Protein AF-A0A938Z4N8-F1 (afdb_monomer)

Foldseek 3Di:
DVVVVVVVVVVVVVVVVVVVVVCVLVVLQVLLVVLLVQAAEDEDPDDDPDFDDADDADQDDSCLSPPDDDSYDYAPAWDDFVVQRDIFTEHTHNDNNVLSNAWYWPCSVDDPVPDDTDIDHDDSPDLVGHCSSCVVDDPPTD

Sequence (142 aa):
MKRERLEKCLIDGLIIVGILLLALPFLKESIVSWQLRTAQLTIATQLPATIPEEETIQMPALSDVLAPQPTTITGYGFVAIEAIDFQQPLLVGLTNQQLLRGGVVMFPERSLKNSNFVVLGHHLGRQSLLFGQLLEAQVGME

Secondary structure (DSSP, 8-state):
-HHHHHHHHHHHHHHHHHHHHHHHHHHHHHHHHHHHHHPEEEE-SS--SSPPPPPPP-PPPHHHHHS---SEEEESEEEEEGGGTEEEEEEES--HHHHHHSEEES-TTS-TTTS---EE----S-TTSGGGGGGG--TT--

Mean predicted aligned error: 5.72 Å

Nearest PDB structures (foldseek):
  4o8l-assembly1_B  TM=9.089E-01  e=8.795E-03  Streptococcus pneumoniae R6
  4o8l-assembly2_D  TM=9.133E-01  e=1.283E-02  Streptococcus pneumoniae R6
  4o8t-assembly1_B  TM=9.114E-01  e=1.366E-02  Streptococcus pneumoniae R6
  2rui-assembly1_A  TM=7.838E-01  e=4.686E-03  Bacillus anthracis str. Sterne
  5hu4-assembly1_A  TM=9.058E-01  e=1.872E-02  Listeria monocytogenes

Structure (mmCIF, N/CA/C/O backbone):
data_AF-A0A938Z4N8-F1
#
_entry.id   AF-A0A938Z4N8-F1
#
loop_
_atom_site.group_PDB
_atom_site.id
_atom_site.type_symbol
_atom_site.label_atom_id
_atom_site.label_alt_id
_atom_site.label_comp_id
_atom_site.label_asym_id
_atom_site.label_entity_id
_atom_site.label_seq_id
_atom_site.pdbx_PDB_ins_code
_atom_site.Cartn_x
_atom_site.Cartn_y
_atom_site.Cartn_z
_atom_site.occupancy
_atom_site.B_iso_or_equiv
_atom_site.auth_seq_id
_atom_site.auth_comp_id
_atom_site.auth_asym_id
_atom_site.auth_atom_id
_atom_site.pdbx_PDB_model_num
ATOM 1 N N . MET A 1 1 ? 26.253 2.563 -46.858 1.00 60.28 1 MET A N 1
ATOM 2 C CA . MET A 1 1 ? 26.966 2.836 -45.587 1.00 60.28 1 MET A CA 1
ATOM 3 C C . MET A 1 1 ? 26.258 3.790 -44.612 1.00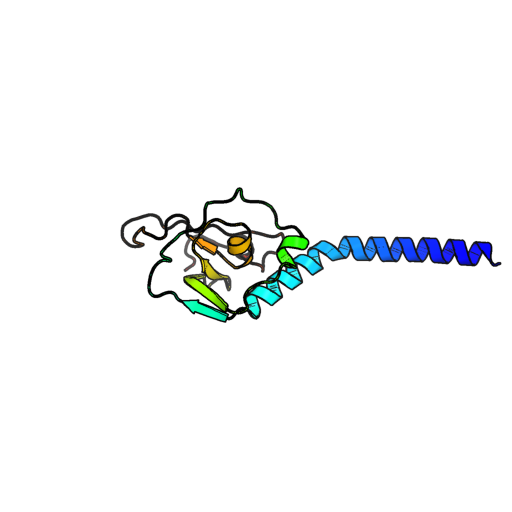 60.28 1 MET A C 1
ATOM 5 O O . MET A 1 1 ? 26.002 3.357 -43.499 1.00 60.28 1 MET A O 1
ATOM 9 N N . LYS A 1 2 ? 25.929 5.059 -44.939 1.00 68.19 2 LYS A N 1
ATOM 10 C CA . LYS A 1 2 ? 25.224 5.953 -43.976 1.00 68.19 2 LYS A CA 1
ATOM 11 C C . LYS A 1 2 ? 23.759 5.551 -43.717 1.00 68.19 2 LYS A C 1
ATOM 13 O O . LYS A 1 2 ? 23.324 5.599 -42.574 1.00 68.19 2 LYS A O 1
ATOM 18 N N . ARG A 1 3 ? 23.032 5.112 -44.754 1.00 75.00 3 ARG A N 1
ATOM 19 C CA . ARG A 1 3 ? 21.611 4.724 -44.652 1.00 75.00 3 ARG A CA 1
ATOM 20 C C . ARG A 1 3 ? 21.399 3.451 -43.827 1.00 75.00 3 ARG A C 1
ATOM 22 O O . ARG A 1 3 ? 20.591 3.456 -42.916 1.00 75.00 3 ARG A O 1
ATOM 29 N N . GLU A 1 4 ? 22.225 2.431 -44.045 1.00 78.62 4 GLU A N 1
ATOM 30 C CA . GLU A 1 4 ? 22.174 1.168 -43.285 1.00 78.62 4 GLU A CA 1
ATOM 31 C C . GLU A 1 4 ? 22.525 1.353 -41.800 1.00 78.62 4 GLU A C 1
ATOM 33 O O . GLU A 1 4 ? 22.010 0.642 -40.945 1.00 78.62 4 GLU A O 1
ATOM 38 N N . ARG A 1 5 ? 23.407 2.309 -41.467 1.00 83.62 5 ARG A N 1
ATOM 39 C CA . ARG A 1 5 ? 23.694 2.665 -40.067 1.00 83.62 5 ARG A CA 1
ATOM 40 C C . ARG A 1 5 ? 22.512 3.381 -39.415 1.00 83.62 5 ARG A C 1
ATOM 42 O O . ARG A 1 5 ? 22.211 3.097 -38.265 1.00 83.62 5 ARG A O 1
ATOM 49 N N . LEU A 1 6 ? 21.832 4.260 -40.153 1.00 88.56 6 LEU A N 1
ATOM 50 C CA . LEU A 1 6 ? 20.626 4.942 -39.680 1.00 88.56 6 LEU A CA 1
ATOM 51 C C . LEU A 1 6 ? 19.466 3.958 -39.461 1.00 88.56 6 LEU A C 1
ATOM 53 O O . LEU A 1 6 ? 18.812 4.021 -38.428 1.00 88.56 6 LEU A O 1
ATOM 57 N N . GLU A 1 7 ? 19.250 3.034 -40.401 1.00 89.44 7 GLU A N 1
ATOM 58 C CA . GLU A 1 7 ? 18.225 1.984 -40.314 1.00 89.44 7 GLU A CA 1
ATOM 59 C C . GLU A 1 7 ? 18.449 1.095 -39.080 1.00 89.44 7 GLU A C 1
ATOM 61 O O . GLU A 1 7 ? 17.517 0.862 -38.315 1.00 89.44 7 GLU A O 1
ATOM 66 N N . LYS A 1 8 ? 19.698 0.685 -38.816 1.00 90.00 8 LYS A N 1
ATOM 67 C CA . LYS A 1 8 ? 20.056 -0.069 -37.602 1.00 90.00 8 LYS A CA 1
ATOM 68 C C . LYS A 1 8 ? 19.803 0.726 -36.320 1.00 90.00 8 LYS A C 1
ATOM 70 O O . LYS A 1 8 ? 19.151 0.210 -35.424 1.00 90.00 8 LYS A O 1
ATOM 75 N N . CYS A 1 9 ? 20.218 1.994 -36.258 1.00 91.94 9 CYS A N 1
ATOM 76 C CA . CYS A 1 9 ? 19.953 2.838 -35.087 1.00 91.94 9 CYS A CA 1
ATOM 77 C C . CYS A 1 9 ? 18.452 3.038 -34.820 1.00 91.94 9 CYS A C 1
ATOM 79 O O . CYS A 1 9 ? 18.048 3.119 -33.664 1.00 91.94 9 CYS A O 1
ATOM 81 N N . LEU A 1 10 ? 17.624 3.115 -35.867 1.00 94.75 10 LEU A N 1
ATOM 82 C CA . LEU A 1 10 ? 16.168 3.213 -35.735 1.00 94.75 10 LEU A CA 1
ATOM 83 C C . LEU A 1 10 ? 15.562 1.935 -35.147 1.00 94.75 10 LEU A C 1
ATOM 85 O O . LEU A 1 10 ? 14.726 2.014 -34.249 1.00 94.75 10 LEU A O 1
ATOM 89 N N . ILE A 1 11 ? 16.002 0.773 -35.635 1.00 94.81 11 ILE A N 1
ATOM 90 C CA . ILE A 1 11 ? 15.560 -0.534 -35.133 1.00 94.81 11 ILE A CA 1
ATOM 91 C C . ILE A 1 11 ? 15.974 -0.700 -33.669 1.00 94.81 11 ILE A C 1
ATOM 93 O O . ILE A 1 11 ? 15.124 -0.996 -32.831 1.00 94.81 11 ILE A O 1
ATOM 97 N N . ASP A 1 12 ? 17.240 -0.435 -33.346 1.00 94.62 12 ASP A N 1
ATOM 98 C CA . ASP A 1 12 ? 17.750 -0.516 -31.976 1.00 94.62 12 ASP A CA 1
ATOM 99 C C . ASP A 1 12 ? 16.989 0.444 -31.049 1.00 94.62 12 ASP A C 1
ATOM 101 O O . ASP A 1 12 ? 16.577 0.064 -29.953 1.00 94.62 12 ASP A O 1
ATOM 105 N N . GLY A 1 13 ? 16.720 1.670 -31.510 1.00 96.12 13 GLY A N 1
ATOM 106 C CA . GLY A 1 13 ? 15.921 2.646 -30.774 1.00 96.12 13 GLY A CA 1
ATOM 107 C C . GLY A 1 13 ? 14.500 2.157 -30.486 1.00 96.12 13 GLY A C 1
ATOM 108 O O . GLY A 1 13 ? 14.031 2.274 -29.355 1.00 96.12 13 GLY A O 1
ATOM 109 N N . LEU A 1 14 ? 13.824 1.560 -31.472 1.00 96.19 14 LEU A N 1
ATOM 110 C CA . LEU A 1 14 ? 12.473 1.024 -31.293 1.00 96.19 14 LEU A CA 1
ATOM 111 C C . LEU A 1 14 ? 12.453 -0.159 -30.317 1.00 96.19 14 LEU A C 1
ATOM 113 O O . LEU A 1 14 ? 11.545 -0.253 -29.492 1.00 96.19 14 LEU A O 1
ATOM 117 N N . ILE A 1 15 ? 13.467 -1.027 -30.369 1.00 96.81 15 ILE A N 1
ATOM 118 C CA . ILE A 1 15 ? 13.621 -2.142 -29.427 1.00 96.81 15 ILE A CA 1
ATOM 119 C C . ILE A 1 15 ? 13.803 -1.610 -28.002 1.00 96.81 15 ILE A C 1
ATOM 121 O O . ILE A 1 15 ? 13.118 -2.070 -27.090 1.00 96.81 15 ILE A O 1
ATOM 125 N N . ILE A 1 16 ? 14.666 -0.608 -27.805 1.00 96.19 16 ILE A N 1
ATOM 126 C CA . ILE A 1 16 ? 14.889 0.013 -26.491 1.00 96.19 16 ILE A CA 1
ATOM 127 C C . ILE A 1 16 ? 13.593 0.631 -25.956 1.00 96.19 16 ILE A C 1
ATOM 129 O O . ILE A 1 16 ? 13.241 0.404 -24.799 1.00 96.19 16 ILE A O 1
ATOM 133 N N . VAL A 1 17 ? 12.853 1.368 -26.791 1.00 96.44 17 VAL A N 1
ATOM 134 C CA . VAL A 1 17 ? 11.556 1.946 -26.404 1.00 96.44 17 VAL A CA 1
ATOM 135 C C . VAL A 1 17 ? 10.560 0.848 -26.035 1.00 96.44 17 VAL A C 1
ATOM 137 O O . VAL A 1 17 ? 9.889 0.961 -25.013 1.00 96.44 17 VAL A O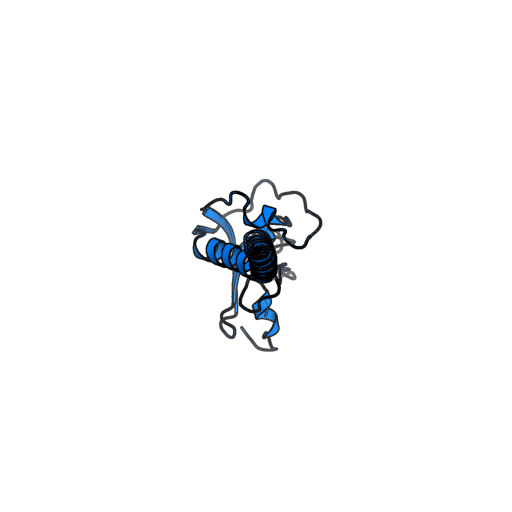 1
ATOM 140 N N . GLY A 1 18 ? 10.494 -0.237 -26.810 1.00 96.31 18 GLY A N 1
ATOM 141 C CA . GLY A 1 18 ? 9.633 -1.382 -26.514 1.00 96.31 18 GLY A CA 1
ATOM 142 C C . GLY A 1 18 ? 9.945 -2.011 -25.155 1.00 96.31 18 GLY A C 1
ATOM 143 O O . GLY A 1 18 ? 9.041 -2.198 -24.344 1.00 96.31 18 GLY A O 1
ATOM 144 N N . ILE A 1 19 ? 11.223 -2.265 -24.864 1.00 96.12 19 ILE A N 1
ATOM 145 C CA . ILE A 1 19 ? 11.664 -2.791 -23.563 1.00 96.12 19 ILE A CA 1
ATOM 146 C C . ILE A 1 19 ? 11.285 -1.827 -22.433 1.00 96.12 19 ILE A C 1
ATOM 148 O O . ILE A 1 19 ? 10.790 -2.258 -21.392 1.00 96.12 19 ILE A O 1
ATOM 152 N N . LEU A 1 20 ? 11.470 -0.521 -22.639 1.00 93.56 20 LEU A N 1
ATOM 153 C CA . LEU A 1 20 ? 11.148 0.493 -21.639 1.00 93.56 20 LEU A CA 1
ATOM 154 C C . LEU A 1 20 ? 9.642 0.550 -21.348 1.00 93.56 20 LEU A C 1
ATOM 156 O O . LEU A 1 20 ? 9.254 0.620 -20.184 1.00 93.56 20 LEU A O 1
ATOM 160 N N . LEU A 1 21 ? 8.795 0.443 -22.377 1.00 92.50 21 LEU A N 1
ATOM 161 C CA . LEU A 1 21 ? 7.340 0.361 -22.219 1.00 92.50 21 LEU A CA 1
ATOM 162 C C . LEU A 1 21 ? 6.915 -0.895 -21.444 1.00 92.50 21 LEU A C 1
ATOM 164 O O . LEU A 1 21 ? 6.058 -0.804 -20.568 1.00 92.50 21 LEU A O 1
ATOM 168 N N . LEU A 1 22 ? 7.542 -2.046 -21.711 1.00 92.69 22 LEU A N 1
ATOM 169 C CA . LEU A 1 22 ? 7.286 -3.288 -20.971 1.00 92.69 22 LEU A CA 1
ATOM 170 C C . LEU A 1 22 ? 7.724 -3.204 -19.499 1.00 92.69 22 LEU A C 1
ATOM 172 O O . LEU A 1 22 ? 7.139 -3.871 -18.648 1.00 92.69 22 LEU A O 1
ATOM 176 N N . ALA A 1 23 ? 8.720 -2.372 -19.185 1.00 91.12 23 ALA A N 1
ATOM 177 C CA . ALA A 1 23 ? 9.208 -2.162 -17.823 1.00 91.12 23 ALA A CA 1
ATOM 178 C C . ALA A 1 23 ? 8.359 -1.171 -16.997 1.00 91.12 23 ALA A C 1
ATOM 180 O O . ALA A 1 23 ? 8.470 -1.148 -15.769 1.00 91.12 23 ALA A O 1
ATOM 181 N N . LEU A 1 24 ? 7.492 -0.369 -17.630 1.00 88.88 24 LEU A N 1
ATOM 182 C CA . LEU A 1 24 ? 6.647 0.624 -16.950 1.00 88.88 24 LEU A CA 1
ATOM 183 C C . LEU A 1 24 ? 5.806 0.087 -15.775 1.00 88.88 24 LEU A C 1
ATOM 185 O O . LEU A 1 24 ? 5.814 0.743 -14.729 1.00 88.88 24 LEU A O 1
ATOM 189 N N . PRO A 1 25 ? 5.082 -1.050 -15.876 1.00 85.81 25 PRO A N 1
ATOM 190 C CA . PRO A 1 25 ? 4.297 -1.557 -14.747 1.00 85.81 25 PRO A CA 1
ATOM 191 C C . PRO A 1 25 ? 5.173 -1.856 -13.524 1.00 85.81 25 PRO A C 1
ATOM 193 O O . PRO A 1 25 ? 4.840 -1.442 -12.414 1.00 85.81 25 PRO A O 1
ATOM 196 N N . PHE A 1 26 ? 6.346 -2.459 -13.735 1.00 88.94 26 PHE A N 1
ATOM 197 C CA . PHE A 1 26 ? 7.300 -2.752 -12.665 1.00 88.94 26 PHE A CA 1
ATOM 198 C C . PHE A 1 26 ? 7.845 -1.480 -12.013 1.00 88.94 26 PHE A C 1
ATOM 200 O O . PHE A 1 26 ? 7.999 -1.426 -10.791 1.00 88.94 26 PHE A O 1
ATOM 207 N N . LEU A 1 27 ? 8.108 -0.436 -12.807 1.00 89.38 27 LEU A N 1
ATOM 208 C CA . LEU A 1 27 ? 8.539 0.857 -12.280 1.00 89.38 27 LEU A CA 1
ATOM 209 C C . LEU A 1 27 ? 7.447 1.484 -11.404 1.00 89.38 27 LEU A C 1
ATOM 211 O O . LEU A 1 27 ? 7.739 1.923 -10.292 1.00 89.38 27 LEU A O 1
ATOM 215 N N . LYS A 1 28 ? 6.190 1.464 -11.868 1.00 90.44 28 LYS A N 1
ATOM 216 C CA . LYS A 1 28 ? 5.034 1.981 -11.120 1.00 90.44 28 LYS A CA 1
ATOM 217 C C . LYS A 1 28 ? 4.924 1.317 -9.746 1.00 90.44 28 LYS A C 1
ATOM 219 O O . LYS A 1 28 ? 4.882 2.001 -8.729 1.00 90.44 28 LYS A O 1
ATOM 224 N N . GLU A 1 29 ? 4.925 -0.011 -9.707 1.00 89.75 29 GLU A N 1
ATOM 225 C CA . GLU A 1 29 ? 4.832 -0.779 -8.460 1.00 89.75 29 GLU A CA 1
ATOM 226 C C . GLU A 1 29 ? 6.037 -0.566 -7.538 1.00 89.75 29 GLU A C 1
ATOM 228 O O . GLU A 1 29 ? 5.890 -0.524 -6.315 1.00 89.75 29 GLU A O 1
ATOM 233 N N . SER A 1 30 ? 7.232 -0.402 -8.112 1.00 90.31 30 SER A N 1
ATOM 234 C CA . SER A 1 30 ? 8.450 -0.129 -7.346 1.00 90.31 30 SER A CA 1
ATOM 235 C C . SER A 1 30 ? 8.385 1.228 -6.648 1.00 90.31 30 SER A C 1
ATOM 237 O O . SER A 1 30 ? 8.760 1.324 -5.480 1.00 90.31 30 SER A O 1
ATOM 239 N N . ILE A 1 31 ? 7.856 2.257 -7.320 1.00 91.00 31 ILE A N 1
ATOM 240 C CA . ILE A 1 31 ? 7.668 3.586 -6.723 1.00 91.00 31 ILE A CA 1
ATOM 241 C C . ILE A 1 31 ? 6.653 3.517 -5.579 1.00 91.00 31 ILE A C 1
ATOM 243 O O . ILE A 1 31 ? 6.955 4.000 -4.489 1.00 91.00 31 ILE A O 1
ATOM 247 N N . VAL A 1 32 ? 5.500 2.865 -5.778 1.00 90.44 32 VAL A N 1
ATOM 248 C CA . VAL A 1 32 ? 4.502 2.677 -4.704 1.00 90.44 32 VAL A CA 1
ATOM 249 C C . VAL A 1 32 ? 5.129 1.945 -3.518 1.00 90.44 32 VAL A C 1
ATOM 251 O O . VAL A 1 32 ? 5.041 2.401 -2.381 1.00 90.44 32 VAL A O 1
ATOM 254 N N . SER A 1 33 ? 5.834 0.839 -3.771 1.00 89.62 33 SER A N 1
ATOM 255 C CA . SER A 1 33 ? 6.501 0.075 -2.715 1.00 89.62 33 SER A CA 1
ATOM 256 C C . SER A 1 33 ? 7.531 0.906 -1.945 1.00 89.62 33 SER A C 1
ATOM 258 O O . SER A 1 33 ? 7.696 0.695 -0.744 1.00 89.62 33 SER A O 1
ATOM 260 N N . TRP A 1 34 ? 8.242 1.809 -2.617 1.00 89.88 34 TRP A N 1
ATOM 261 C CA . TRP A 1 34 ? 9.211 2.699 -1.987 1.00 89.88 34 TRP A CA 1
ATOM 262 C C . TRP A 1 34 ? 8.530 3.789 -1.149 1.00 89.88 34 TRP A C 1
ATOM 264 O O . TRP A 1 34 ? 8.947 4.033 -0.016 1.00 89.88 34 TRP A O 1
ATOM 274 N N . GLN A 1 35 ? 7.445 4.384 -1.649 1.00 89.00 35 GLN A N 1
ATOM 275 C CA . GLN A 1 35 ? 6.650 5.370 -0.909 1.00 89.00 35 GLN A CA 1
ATOM 276 C C . GLN A 1 35 ? 6.072 4.769 0.377 1.00 89.00 35 GLN A C 1
ATOM 278 O O . GLN A 1 35 ? 6.218 5.359 1.441 1.00 89.00 35 GLN A O 1
ATOM 283 N N . LEU A 1 36 ? 5.512 3.556 0.311 1.00 87.56 36 LEU A N 1
ATOM 284 C CA . LEU A 1 36 ? 4.972 2.860 1.486 1.00 87.56 36 LEU A CA 1
ATOM 285 C C . LEU A 1 36 ? 6.034 2.594 2.563 1.00 87.56 36 LEU A C 1
ATOM 287 O O . LEU A 1 36 ? 5.737 2.673 3.749 1.00 87.56 36 LEU A O 1
ATOM 291 N N . ARG A 1 37 ? 7.279 2.297 2.163 1.00 87.06 37 ARG A N 1
ATOM 292 C CA . ARG A 1 37 ? 8.389 2.033 3.098 1.00 87.06 37 ARG A CA 1
ATOM 293 C C . ARG A 1 37 ? 8.995 3.298 3.699 1.00 87.06 37 ARG A C 1
ATOM 295 O O . ARG A 1 37 ? 9.581 3.232 4.773 1.00 87.06 37 ARG A O 1
ATOM 302 N N . THR A 1 38 ? 8.931 4.416 2.981 1.00 86.56 38 THR A N 1
ATOM 303 C CA . THR A 1 38 ? 9.553 5.685 3.397 1.00 86.56 38 THR A CA 1
ATOM 304 C C . THR A 1 38 ? 8.579 6.636 4.084 1.00 86.56 38 THR A C 1
ATOM 306 O O . THR A 1 38 ? 9.020 7.559 4.768 1.00 86.56 38 THR A O 1
ATOM 309 N N . ALA A 1 39 ? 7.272 6.409 3.943 1.00 86.38 39 ALA A N 1
ATOM 310 C CA . ALA A 1 39 ? 6.252 7.170 4.641 1.00 86.38 39 ALA A CA 1
ATOM 311 C C . ALA A 1 39 ? 6.340 6.971 6.160 1.00 86.38 39 ALA A C 1
ATOM 313 O O . ALA A 1 39 ? 6.412 5.855 6.673 1.00 86.38 39 ALA A O 1
ATOM 314 N N . GLN A 1 40 ? 6.285 8.079 6.891 1.00 86.88 40 GLN A N 1
ATOM 315 C CA . GLN A 1 40 ? 6.186 8.087 8.342 1.00 86.88 40 GLN A CA 1
ATOM 316 C C . GLN A 1 40 ? 4.718 8.052 8.744 1.00 86.88 40 GLN A C 1
ATOM 318 O O . GLN A 1 40 ? 3.929 8.898 8.326 1.00 86.88 40 GLN A O 1
ATOM 323 N N . LEU A 1 4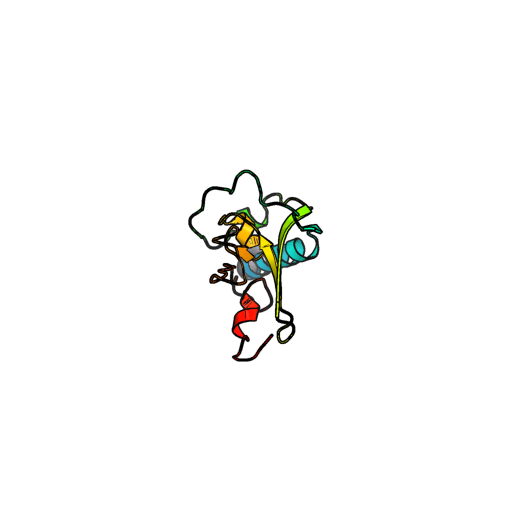1 ? 4.351 7.088 9.577 1.00 85.94 41 LEU A N 1
ATOM 324 C CA . LEU A 1 41 ? 2.975 6.908 10.016 1.00 85.94 41 LEU A CA 1
ATOM 325 C C . LEU A 1 41 ? 2.792 7.495 11.411 1.00 85.94 41 LEU A C 1
ATOM 327 O O . LEU A 1 41 ? 3.504 7.133 12.345 1.00 85.94 41 LEU A O 1
ATOM 331 N N . THR A 1 42 ? 1.821 8.393 11.549 1.00 88.81 42 THR A N 1
ATOM 332 C CA . THR A 1 42 ? 1.374 8.912 12.846 1.00 88.81 42 THR A CA 1
ATOM 333 C C . THR A 1 42 ? -0.048 8.439 13.087 1.00 88.81 42 THR A C 1
ATOM 335 O O . THR A 1 42 ? -0.923 8.692 12.263 1.00 88.81 42 THR A O 1
ATOM 338 N N . ILE A 1 43 ? -0.294 7.750 14.200 1.00 87.56 43 ILE A N 1
ATOM 339 C CA . ILE A 1 43 ? -1.645 7.293 14.533 1.00 87.56 43 ILE A CA 1
ATOM 340 C C . ILE A 1 43 ? -2.447 8.442 15.129 1.00 87.56 43 ILE A C 1
ATOM 342 O O . ILE A 1 43 ? -2.029 9.078 16.097 1.00 87.56 43 ILE A O 1
ATOM 346 N N . ALA A 1 44 ? -3.604 8.705 14.532 1.00 84.62 44 ALA A N 1
ATOM 347 C CA . ALA A 1 44 ? -4.543 9.686 15.027 1.00 84.62 44 ALA A CA 1
ATOM 348 C C . ALA A 1 44 ? -5.183 9.199 16.329 1.00 84.62 44 ALA A C 1
ATOM 350 O O . ALA A 1 44 ? -5.621 8.058 16.443 1.00 84.62 4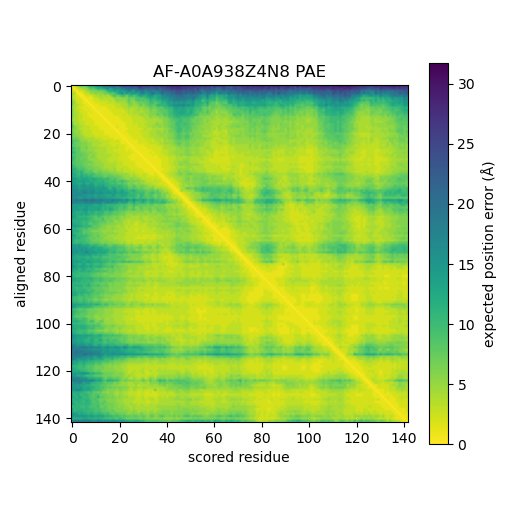4 ALA A O 1
ATOM 351 N N . THR A 1 45 ? -5.284 10.092 17.308 1.00 82.88 45 THR A N 1
ATOM 352 C CA . THR A 1 45 ? -6.024 9.840 18.553 1.00 82.88 45 THR A CA 1
ATOM 353 C C . THR A 1 45 ? -7.515 10.147 18.416 1.00 82.88 45 THR A C 1
ATOM 355 O O . THR A 1 45 ? -8.309 9.766 19.273 1.00 82.88 45 THR A O 1
ATOM 358 N N . GLN A 1 46 ? -7.894 10.857 17.353 1.00 83.69 46 GLN A N 1
ATOM 359 C CA . GLN A 1 46 ? -9.251 11.302 17.064 1.00 83.69 46 GLN A CA 1
ATOM 360 C C . GLN A 1 46 ? -9.516 11.174 15.568 1.00 83.69 46 GLN A C 1
ATOM 362 O O . GLN A 1 46 ? -8.599 11.293 14.753 1.00 83.69 46 GLN A O 1
ATOM 367 N N . LEU A 1 47 ? -10.778 10.959 15.207 1.00 82.25 47 LEU A N 1
ATOM 368 C CA . LEU A 1 47 ? -11.179 10.966 13.809 1.00 82.25 47 LEU A CA 1
ATOM 369 C C . LEU A 1 47 ? -10.996 12.356 13.188 1.00 82.25 47 LEU A C 1
ATOM 371 O O . LEU A 1 47 ? -11.148 13.366 13.883 1.00 82.25 47 LEU A O 1
ATOM 375 N N . PRO A 1 48 ? -10.652 12.426 11.889 1.00 83.12 48 PRO A N 1
ATOM 376 C CA . PRO A 1 48 ? -10.553 13.701 11.201 1.00 83.12 48 PRO A CA 1
ATOM 377 C C . PRO A 1 48 ? -11.907 14.414 11.239 1.00 83.12 48 PRO A C 1
ATOM 379 O O . PRO A 1 48 ? -12.943 13.806 10.982 1.00 83.12 48 PRO A O 1
ATOM 382 N N . ALA A 1 49 ? -11.886 15.719 11.525 1.00 80.56 49 ALA A N 1
ATOM 383 C CA . ALA A 1 49 ? -13.095 16.542 11.623 1.00 80.56 49 ALA A CA 1
ATOM 384 C C . ALA A 1 49 ? -13.931 16.544 10.330 1.00 80.56 49 ALA A C 1
ATOM 386 O O . ALA A 1 49 ? -15.146 16.721 10.377 1.00 80.56 49 ALA A O 1
ATOM 387 N N . THR A 1 50 ? -13.274 16.318 9.190 1.00 83.69 50 THR A N 1
ATOM 388 C CA . THR A 1 50 ? -13.907 16.175 7.881 1.00 83.69 50 THR A CA 1
ATOM 389 C C . THR A 1 50 ? -13.357 14.928 7.205 1.00 83.69 50 THR A C 1
ATOM 391 O O . THR A 1 50 ? -12.148 14.818 6.985 1.00 83.69 50 THR A O 1
ATOM 394 N N . ILE A 1 51 ? -14.247 14.000 6.859 1.00 84.12 51 ILE A N 1
ATOM 395 C CA . ILE A 1 51 ? -13.916 12.847 6.022 1.00 84.12 51 ILE A CA 1
ATOM 396 C C . ILE A 1 51 ? -13.990 13.307 4.557 1.00 84.12 51 ILE A C 1
ATOM 398 O O . ILE A 1 51 ? -14.988 13.929 4.185 1.00 84.12 51 ILE A O 1
ATOM 402 N N . PRO A 1 52 ? -12.952 13.056 3.737 1.00 85.62 52 PRO A N 1
ATOM 403 C CA . PRO A 1 52 ? -12.995 13.345 2.307 1.00 85.62 52 PRO A CA 1
ATOM 404 C C . PRO A 1 52 ? -14.202 12.685 1.632 1.00 85.62 52 PRO A C 1
ATOM 406 O O . PRO A 1 52 ? -14.584 11.578 2.011 1.00 85.62 52 PRO A O 1
ATOM 409 N N . GLU A 1 53 ? -14.765 13.346 0.622 1.00 87.75 53 GLU A N 1
ATOM 410 C CA . GLU A 1 53 ? -15.815 12.753 -0.208 1.00 87.75 53 GLU A CA 1
ATOM 411 C C . GLU A 1 53 ? -15.293 11.488 -0.903 1.00 87.75 53 GLU A C 1
ATOM 413 O O . GLU A 1 53 ? -14.123 11.408 -1.289 1.00 87.75 53 GLU A O 1
ATOM 418 N N . GLU A 1 54 ? -16.153 10.478 -1.010 1.00 91.38 54 GLU A N 1
ATOM 419 C CA . GLU A 1 54 ? -15.795 9.200 -1.613 1.00 91.38 54 GLU A CA 1
ATOM 420 C C . GLU A 1 54 ? -15.587 9.363 -3.123 1.00 91.38 54 GLU A C 1
ATOM 422 O O . GLU A 1 54 ? -16.425 9.913 -3.837 1.00 91.38 54 GLU A O 1
ATOM 427 N N . GLU A 1 55 ? -14.470 8.849 -3.624 1.00 92.44 55 GLU A N 1
ATOM 428 C CA . GLU A 1 55 ? -14.164 8.833 -5.046 1.00 92.44 55 GLU A CA 1
ATOM 429 C C . GLU A 1 55 ? -14.564 7.494 -5.667 1.00 92.44 55 GLU A C 1
ATOM 431 O O . GLU A 1 55 ? -14.541 6.435 -5.034 1.00 92.44 55 GLU A O 1
ATOM 436 N N . THR A 1 56 ? -14.857 7.511 -6.968 1.00 91.56 56 THR A N 1
ATOM 437 C CA . THR A 1 56 ? -14.928 6.258 -7.724 1.00 91.56 56 THR A CA 1
ATOM 438 C C . THR A 1 56 ? -13.545 5.609 -7.743 1.00 91.56 56 THR A C 1
ATOM 440 O O . THR A 1 56 ? -12.568 6.237 -8.154 1.00 91.56 56 THR A O 1
ATOM 443 N N . ILE A 1 57 ? -13.473 4.347 -7.317 1.00 90.81 57 ILE A N 1
ATOM 444 C CA . ILE A 1 57 ? -12.223 3.587 -7.265 1.00 90.81 57 ILE A CA 1
ATOM 445 C C . ILE A 1 57 ? -11.739 3.306 -8.688 1.00 90.81 57 ILE A C 1
ATOM 447 O O . ILE A 1 57 ? -12.461 2.730 -9.505 1.00 90.81 57 ILE A O 1
ATOM 451 N N . GLN A 1 58 ? -10.500 3.689 -8.969 1.00 91.12 58 GLN A N 1
ATOM 452 C CA . GLN A 1 58 ? -9.844 3.517 -10.256 1.00 91.12 58 GLN A CA 1
ATOM 453 C C . GLN A 1 58 ? -8.521 2.774 -10.091 1.00 91.12 58 GLN A C 1
ATOM 455 O O . GLN A 1 58 ? -7.920 2.738 -9.020 1.00 91.12 58 GLN A O 1
ATOM 460 N N . MET A 1 59 ? -8.050 2.149 -11.170 1.00 88.19 59 MET A N 1
ATOM 461 C CA . MET A 1 59 ? -6.699 1.602 -11.174 1.00 88.19 59 MET A CA 1
ATOM 462 C C . MET A 1 59 ? -5.701 2.765 -11.251 1.00 88.19 59 MET A C 1
ATOM 464 O O . MET A 1 59 ? -5.836 3.595 -12.151 1.00 88.19 59 MET A O 1
ATOM 468 N N . PRO A 1 60 ? -4.681 2.820 -10.378 1.00 89.56 60 PRO A N 1
ATOM 469 C CA . PRO A 1 60 ? -3.771 3.953 -10.346 1.00 89.56 60 PRO A CA 1
ATOM 470 C C . PRO A 1 60 ? -2.941 4.042 -11.626 1.00 89.56 60 PRO A C 1
ATOM 472 O O . PRO A 1 60 ? -2.286 3.070 -12.048 1.00 89.56 60 PRO A O 1
ATOM 475 N N . ALA A 1 61 ? -2.948 5.235 -12.211 1.00 90.12 61 ALA A N 1
ATOM 476 C CA . ALA A 1 61 ? -2.096 5.619 -13.316 1.00 90.12 61 ALA A CA 1
ATOM 477 C C . ALA A 1 61 ? -0.696 6.003 -12.815 1.00 90.12 61 ALA A C 1
ATOM 479 O O . ALA A 1 61 ? -0.447 6.193 -11.623 1.00 90.12 61 ALA A O 1
ATOM 480 N N . LEU A 1 62 ? 0.252 6.130 -13.745 1.00 87.81 62 LEU A N 1
ATOM 481 C CA . LEU A 1 62 ? 1.612 6.549 -13.403 1.00 87.81 62 LEU A CA 1
ATOM 482 C C . LEU A 1 62 ? 1.639 7.967 -12.806 1.00 87.81 62 LEU A C 1
ATOM 484 O O . LEU A 1 62 ? 2.426 8.230 -11.903 1.00 87.81 62 LEU A O 1
ATOM 488 N N . SER A 1 63 ? 0.759 8.858 -13.270 1.00 89.75 63 SER A N 1
ATOM 489 C CA . SER A 1 63 ? 0.616 10.218 -12.738 1.00 89.75 63 SER A CA 1
ATOM 490 C C . SER A 1 63 ? 0.252 10.235 -11.257 1.00 89.75 63 SER A C 1
ATOM 492 O O . SER A 1 63 ? 0.790 11.051 -10.518 1.00 89.75 63 SER A O 1
ATOM 494 N N . ASP A 1 64 ? -0.610 9.319 -10.818 1.00 90.50 64 ASP A N 1
ATOM 495 C CA . ASP A 1 64 ? -1.115 9.288 -9.441 1.00 90.50 64 ASP A CA 1
ATOM 496 C C . ASP A 1 64 ? -0.022 8.846 -8.469 1.00 90.50 64 ASP A C 1
ATOM 498 O O . ASP A 1 64 ? 0.085 9.359 -7.358 1.00 90.50 64 ASP A O 1
ATOM 502 N N . VAL A 1 65 ? 0.823 7.919 -8.926 1.00 89.88 65 VAL A N 1
ATOM 503 C CA . VAL A 1 65 ? 1.981 7.408 -8.185 1.00 89.88 65 VAL A CA 1
ATOM 504 C C . VAL A 1 65 ? 3.113 8.437 -8.132 1.00 89.88 65 VAL A C 1
ATOM 506 O O . VAL A 1 65 ? 3.820 8.526 -7.131 1.00 89.88 65 VAL A O 1
ATOM 509 N N . LEU A 1 66 ? 3.296 9.219 -9.199 1.00 90.00 66 LEU A N 1
ATOM 510 C CA . LEU A 1 66 ? 4.305 10.281 -9.269 1.00 90.00 66 LEU A CA 1
ATOM 511 C C . LEU A 1 66 ? 3.859 11.595 -8.619 1.00 90.00 66 LEU A C 1
ATOM 513 O O . LEU A 1 66 ? 4.687 12.492 -8.444 1.00 90.00 66 LEU A O 1
ATOM 517 N N . ALA A 1 67 ? 2.575 11.730 -8.286 1.00 89.19 67 ALA A N 1
ATOM 518 C CA . ALA A 1 67 ? 2.065 12.907 -7.609 1.00 89.19 67 ALA A CA 1
ATOM 519 C C . ALA A 1 67 ? 2.818 13.130 -6.283 1.00 89.19 67 ALA A C 1
ATOM 521 O O . ALA A 1 67 ? 3.192 12.161 -5.614 1.00 89.19 67 ALA A O 1
ATOM 522 N N . PRO A 1 68 ? 3.052 14.390 -5.874 1.00 82.88 68 PRO A N 1
ATOM 523 C CA . PRO A 1 68 ? 3.667 14.679 -4.588 1.00 82.88 68 PRO A CA 1
ATOM 524 C C . PRO A 1 68 ? 2.859 14.059 -3.445 1.00 82.88 68 PRO A C 1
ATOM 526 O O . PRO A 1 68 ? 1.686 14.376 -3.250 1.00 82.88 68 PRO A O 1
ATOM 529 N N . GLN A 1 69 ? 3.505 13.182 -2.684 1.00 81.00 69 GLN A N 1
ATOM 530 C CA . GLN A 1 69 ? 2.917 12.511 -1.530 1.00 81.00 69 GLN A CA 1
ATOM 531 C C . GLN A 1 69 ? 3.489 13.137 -0.250 1.00 81.00 69 GLN A C 1
ATOM 533 O O . GLN A 1 69 ? 4.688 13.433 -0.202 1.00 81.00 69 GLN A O 1
ATOM 538 N N . PRO A 1 70 ? 2.675 13.348 0.797 1.00 82.38 70 PRO A N 1
ATOM 539 C CA . PRO A 1 70 ? 3.188 13.803 2.077 1.00 82.38 70 PRO A CA 1
ATOM 540 C C . PRO A 1 70 ? 4.097 12.724 2.672 1.00 82.38 70 PRO A C 1
ATOM 542 O O . PRO A 1 70 ? 3.770 11.538 2.660 1.00 82.38 70 PRO A O 1
ATOM 545 N N . THR A 1 71 ? 5.236 13.138 3.223 1.00 81.00 71 THR A N 1
ATOM 546 C CA . THR A 1 71 ? 6.171 12.229 3.906 1.00 81.00 71 THR A CA 1
ATOM 547 C C . THR A 1 71 ? 5.584 11.652 5.187 1.00 81.00 71 THR A C 1
ATOM 549 O O . THR A 1 71 ? 6.007 10.588 5.627 1.00 81.00 71 THR A O 1
ATOM 552 N N . THR A 1 72 ? 4.616 12.348 5.783 1.00 85.88 72 THR A N 1
ATOM 553 C CA . THR A 1 72 ? 3.919 11.926 6.996 1.00 85.88 72 THR A CA 1
ATOM 554 C C . THR A 1 72 ? 2.456 11.667 6.670 1.00 85.88 72 THR A C 1
ATOM 556 O O . THR A 1 72 ? 1.771 12.531 6.124 1.00 85.88 72 THR A O 1
ATOM 559 N N . ILE A 1 73 ? 1.977 10.478 7.018 1.00 87.00 73 ILE A N 1
ATOM 560 C CA . ILE A 1 73 ? 0.597 10.052 6.808 1.00 87.00 73 ILE A CA 1
ATOM 561 C C . ILE A 1 73 ? -0.051 9.848 8.176 1.00 87.00 73 ILE A C 1
ATOM 563 O O . ILE A 1 73 ? 0.507 9.196 9.062 1.00 87.00 73 ILE A O 1
ATOM 567 N N . THR A 1 74 ? -1.250 10.399 8.331 1.00 88.81 74 THR A N 1
ATOM 568 C CA . THR A 1 74 ? -2.068 10.221 9.530 1.00 88.81 74 THR A CA 1
ATOM 569 C C . THR A 1 74 ? -2.942 8.978 9.371 1.00 88.81 74 THR A C 1
ATOM 571 O O . THR A 1 74 ? -3.839 8.953 8.530 1.00 88.81 74 THR A O 1
ATOM 574 N N . GLY A 1 75 ? -2.666 7.945 10.165 1.00 89.00 75 GLY A N 1
ATOM 575 C CA . GLY A 1 75 ? -3.388 6.674 10.163 1.00 89.00 75 GLY A CA 1
ATOM 576 C C . GLY A 1 75 ? -4.512 6.623 11.195 1.00 89.00 75 GLY A C 1
ATOM 577 O O . GLY A 1 75 ? -4.364 7.125 12.304 1.00 89.00 75 GLY A O 1
ATOM 578 N N . TYR A 1 76 ? -5.613 5.959 10.848 1.00 90.38 76 TYR A N 1
ATOM 579 C CA . TYR A 1 76 ? -6.634 5.487 11.791 1.00 90.38 76 TYR A CA 1
ATOM 580 C C . TYR A 1 76 ? -6.081 4.392 12.712 1.00 90.38 76 TYR A C 1
ATOM 582 O O . TYR A 1 76 ? -6.451 4.295 13.876 1.00 90.38 76 TYR A O 1
ATOM 590 N N . GLY A 1 77 ? -5.190 3.556 12.181 1.00 90.56 77 GLY A N 1
ATOM 591 C CA . GLY A 1 77 ? -4.622 2.413 12.882 1.00 90.56 77 GLY A CA 1
ATOM 592 C C . GLY A 1 77 ? -3.849 1.515 11.925 1.00 90.56 77 GLY A C 1
ATOM 593 O O . GLY A 1 77 ? -3.393 1.969 10.875 1.00 90.56 77 GLY A O 1
ATOM 594 N N . PHE A 1 78 ? -3.740 0.237 12.275 1.00 91.25 78 PHE A N 1
ATOM 595 C CA . PHE A 1 78 ? -3.081 -0.783 11.466 1.00 91.25 78 PHE A CA 1
ATOM 596 C C . PHE A 1 78 ? -3.904 -2.064 11.427 1.00 91.25 78 PHE A C 1
ATOM 598 O O . PHE A 1 78 ? -4.611 -2.385 12.380 1.00 91.25 78 PHE A O 1
ATOM 605 N N . VAL A 1 79 ? -3.757 -2.801 10.331 1.00 92.00 79 VAL A N 1
ATOM 606 C CA . VAL A 1 79 ? -4.128 -4.211 10.237 1.00 92.00 79 VAL A CA 1
ATOM 607 C C . VAL A 1 79 ? -2.865 -5.009 9.948 1.00 92.00 79 VAL A C 1
ATOM 609 O O . VAL A 1 79 ? -2.037 -4.580 9.139 1.00 92.00 79 VAL A O 1
ATOM 612 N N . ALA A 1 80 ? -2.714 -6.140 10.626 1.00 93.75 80 ALA A N 1
ATOM 613 C CA . ALA A 1 80 ? -1.631 -7.075 10.393 1.00 93.75 80 ALA A CA 1
ATOM 614 C C . ALA A 1 80 ? -2.173 -8.506 10.398 1.00 93.75 80 ALA A C 1
ATOM 616 O O . ALA A 1 80 ? -3.146 -8.775 11.096 1.00 93.75 80 ALA A O 1
ATOM 617 N N . ILE A 1 81 ? -1.560 -9.367 9.589 1.00 94.94 81 ILE A N 1
ATOM 618 C CA . ILE A 1 81 ? -1.728 -10.822 9.595 1.00 94.94 81 ILE A CA 1
ATOM 619 C C . ILE A 1 81 ? -0.312 -11.386 9.500 1.00 94.94 81 ILE A C 1
ATOM 621 O O . ILE A 1 81 ? 0.305 -11.371 8.429 1.00 94.94 81 ILE A O 1
ATOM 625 N N . GLU A 1 82 ? 0.234 -11.823 10.633 1.00 92.25 82 GLU A N 1
ATOM 626 C CA . GLU A 1 82 ? 1.659 -12.165 10.743 1.00 92.25 82 GLU A CA 1
ATOM 627 C C . GLU A 1 82 ? 2.014 -13.387 9.888 1.00 92.25 82 GLU A C 1
ATOM 629 O O . GLU A 1 82 ? 3.094 -13.446 9.302 1.00 92.25 82 GLU A O 1
ATOM 634 N N . ALA A 1 83 ? 1.075 -14.329 9.750 1.00 94.62 83 ALA A N 1
ATOM 635 C CA . ALA A 1 83 ? 1.262 -15.576 9.007 1.00 94.62 83 ALA A CA 1
ATOM 636 C C . ALA A 1 83 ? 1.655 -15.385 7.528 1.00 94.62 83 ALA A C 1
ATOM 638 O O . ALA A 1 83 ? 2.224 -16.299 6.931 1.00 94.62 83 ALA A O 1
ATOM 639 N N . ILE A 1 84 ? 1.353 -14.222 6.944 1.00 93.31 84 ILE A N 1
ATOM 640 C CA . ILE A 1 84 ? 1.634 -13.884 5.540 1.00 93.31 84 ILE A CA 1
ATOM 641 C C . ILE A 1 84 ? 2.464 -12.597 5.393 1.00 93.31 84 ILE A C 1
ATOM 643 O O . ILE A 1 84 ? 2.513 -12.036 4.304 1.00 93.31 84 ILE A O 1
ATOM 647 N N . ASP A 1 85 ? 3.104 -12.120 6.471 1.00 90.56 85 ASP A N 1
ATOM 648 C CA . ASP A 1 85 ? 3.872 -10.856 6.504 1.00 90.56 85 ASP A CA 1
ATOM 649 C C . ASP A 1 85 ? 3.062 -9.634 6.013 1.00 90.56 85 ASP A C 1
ATOM 651 O O . ASP A 1 85 ? 3.584 -8.668 5.443 1.00 90.56 85 ASP A O 1
ATOM 655 N N . PHE A 1 86 ? 1.746 -9.676 6.240 1.00 92.62 86 PHE A N 1
ATOM 656 C CA . PHE A 1 86 ? 0.842 -8.617 5.829 1.00 92.62 86 PHE A CA 1
ATOM 657 C C . PHE A 1 86 ? 0.730 -7.588 6.936 1.00 92.62 86 PHE A C 1
ATOM 659 O O . PHE A 1 86 ? 0.241 -7.881 8.021 1.00 92.62 86 PHE A O 1
ATOM 666 N N . GLN A 1 87 ? 1.116 -6.353 6.639 1.00 92.00 87 GLN A N 1
ATOM 667 C CA . GLN A 1 87 ? 0.880 -5.207 7.506 1.00 92.00 87 GLN A CA 1
ATOM 668 C C . GLN A 1 87 ? 0.533 -3.994 6.655 1.00 92.00 87 GLN A C 1
ATOM 670 O O . GLN A 1 87 ? 1.294 -3.622 5.762 1.00 92.00 87 GLN A O 1
ATOM 675 N N . GLN A 1 88 ? -0.602 -3.355 6.934 1.00 93.19 88 GLN A N 1
ATOM 676 C CA . GLN A 1 88 ? -1.043 -2.165 6.210 1.00 93.19 88 GLN A CA 1
ATOM 677 C C . GLN A 1 88 ? -1.552 -1.089 7.172 1.00 93.19 88 GLN A C 1
ATOM 679 O O . GLN A 1 88 ? -2.293 -1.401 8.113 1.00 93.19 88 GLN A O 1
ATOM 684 N N . PRO A 1 89 ? -1.197 0.190 6.945 1.00 93.56 89 PRO A N 1
ATOM 685 C CA . PRO A 1 89 ? -1.862 1.281 7.633 1.00 93.56 89 PRO A CA 1
ATOM 686 C C . PRO A 1 89 ? -3.325 1.340 7.214 1.00 93.56 89 PRO A C 1
ATOM 688 O O . PRO A 1 89 ? -3.675 1.083 6.060 1.00 93.56 89 PRO A O 1
ATOM 691 N N . LEU A 1 90 ? -4.165 1.713 8.169 1.00 94.38 90 LEU A N 1
ATOM 692 C CA . LEU A 1 90 ? -5.572 1.994 7.959 1.00 94.38 90 LEU A CA 1
ATOM 693 C C . LEU A 1 90 ? -5.770 3.503 7.895 1.00 94.38 90 LEU A C 1
ATOM 695 O O . LEU A 1 90 ? -5.293 4.235 8.759 1.00 94.38 90 LEU A O 1
ATOM 699 N N . LEU A 1 91 ? -6.471 3.965 6.872 1.00 94.19 91 LEU A N 1
ATOM 700 C CA . LEU A 1 91 ? -6.674 5.370 6.543 1.00 94.19 91 LEU A CA 1
ATOM 701 C C . LEU A 1 91 ? -8.169 5.677 6.472 1.00 94.19 91 LEU A C 1
ATOM 703 O O . LEU A 1 91 ? -8.996 4.781 6.303 1.00 94.19 91 LEU A O 1
ATOM 707 N N . VAL A 1 92 ? -8.516 6.954 6.605 1.00 93.19 92 VAL A N 1
ATOM 708 C CA . VAL A 1 92 ? -9.900 7.435 6.513 1.00 93.19 92 VAL A CA 1
ATOM 709 C C . VAL A 1 92 ? -10.095 8.210 5.210 1.00 93.19 92 VAL A C 1
ATOM 711 O O . VAL A 1 92 ? -9.231 9.002 4.819 1.00 93.19 92 VAL A O 1
ATOM 714 N N . GLY A 1 93 ? -11.251 7.996 4.577 1.00 91.25 93 GLY A N 1
ATOM 715 C CA . GLY A 1 93 ? -11.643 8.608 3.306 1.00 91.25 93 GLY A CA 1
ATOM 716 C C . GLY A 1 93 ? -11.359 7.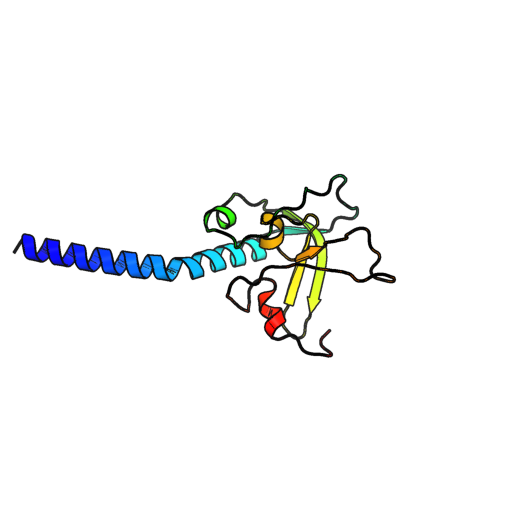688 2.122 1.00 91.25 93 GLY A C 1
ATOM 717 O O . GLY A 1 93 ? -10.203 7.367 1.845 1.00 91.25 93 GLY A O 1
ATOM 718 N N . LEU A 1 94 ? -12.415 7.270 1.419 1.00 92.81 94 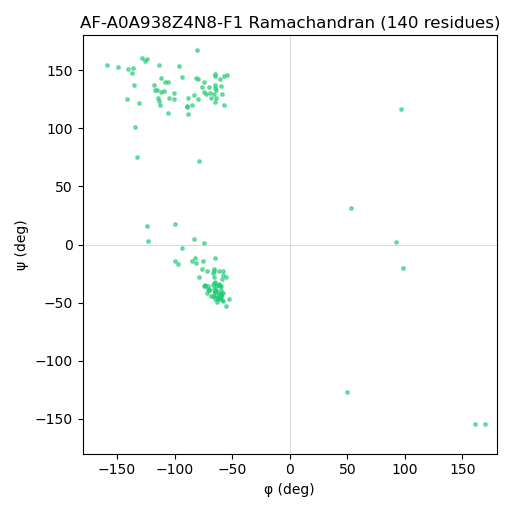LEU A N 1
ATOM 719 C CA . LEU A 1 94 ? -12.329 6.394 0.249 1.00 92.81 94 LEU A CA 1
ATOM 720 C C . LEU A 1 94 ? -11.911 7.180 -0.992 1.00 92.81 94 LEU A C 1
ATOM 722 O O . LEU A 1 94 ? -12.710 7.429 -1.886 1.00 92.81 94 LEU A O 1
ATOM 726 N N . THR A 1 95 ? -10.642 7.577 -1.031 1.00 93.06 95 THR A N 1
ATOM 727 C CA . THR A 1 95 ? -10.034 8.247 -2.184 1.00 93.06 95 THR A CA 1
ATOM 728 C C . THR A 1 95 ? -8.964 7.367 -2.814 1.00 93.06 95 THR A C 1
ATOM 730 O O . THR A 1 95 ? -8.334 6.539 -2.144 1.00 93.06 95 THR A O 1
ATOM 733 N N . ASN A 1 96 ? -8.708 7.568 -4.105 1.00 92.94 96 ASN A N 1
ATOM 734 C CA . ASN A 1 96 ? -7.693 6.806 -4.834 1.00 92.94 96 ASN A CA 1
ATOM 735 C C . ASN A 1 96 ? -6.289 7.022 -4.238 1.00 92.94 96 ASN A C 1
ATOM 737 O O . ASN A 1 96 ? -5.485 6.095 -4.156 1.00 92.94 96 ASN A O 1
ATOM 741 N N . GLN A 1 97 ? -6.013 8.229 -3.733 1.00 91.38 97 GLN A N 1
ATOM 742 C CA . GLN A 1 97 ? -4.761 8.550 -3.039 1.00 91.38 97 GLN A CA 1
ATOM 743 C C . GLN A 1 97 ? -4.591 7.773 -1.727 1.00 91.38 97 GLN A C 1
ATOM 745 O O . GLN A 1 97 ? -3.489 7.311 -1.436 1.00 91.38 97 GLN A O 1
ATOM 750 N N . GLN A 1 98 ? -5.653 7.599 -0.935 1.00 93.00 98 GLN A N 1
ATOM 751 C CA . GLN A 1 98 ? -5.556 6.826 0.308 1.00 93.00 98 GLN A CA 1
ATOM 752 C C . GLN A 1 98 ? -5.393 5.327 0.021 1.00 93.00 98 GLN A C 1
ATOM 754 O O . GLN A 1 98 ? -4.568 4.674 0.655 1.00 93.00 98 GLN A O 1
ATOM 759 N N . LEU A 1 99 ? -6.078 4.792 -0.995 1.00 93.75 99 LEU A N 1
ATOM 760 C CA . LEU A 1 99 ? -5.926 3.391 -1.413 1.00 93.75 99 LEU A CA 1
ATOM 761 C C . LEU A 1 99 ? -4.534 3.066 -1.993 1.00 93.75 99 LEU A C 1
ATOM 763 O O . LEU A 1 99 ? -4.125 1.905 -2.002 1.00 93.75 99 LEU A O 1
ATOM 767 N N . LEU A 1 100 ? -3.791 4.075 -2.460 1.00 92.94 100 LEU A N 1
ATOM 768 C CA . LEU A 1 100 ? -2.379 3.945 -2.844 1.00 92.94 100 LEU A CA 1
ATOM 769 C C . LEU A 1 100 ? -1.423 3.884 -1.643 1.00 92.94 100 LEU A C 1
ATOM 771 O O . LEU A 1 100 ? -0.292 3.420 -1.786 1.00 92.94 100 LEU A O 1
ATOM 775 N N . ARG A 1 101 ? -1.861 4.365 -0.476 1.00 91.62 101 ARG A N 1
ATOM 776 C CA . ARG A 1 101 ? -1.057 4.481 0.749 1.00 91.62 101 ARG A CA 1
ATOM 777 C C . ARG A 1 101 ? -1.301 3.352 1.748 1.00 91.62 101 ARG A C 1
ATOM 779 O O . ARG A 1 101 ? -0.520 3.209 2.684 1.00 91.62 101 ARG A O 1
ATOM 786 N N . GLY A 1 102 ? -2.365 2.573 1.579 1.00 93.25 102 GLY A N 1
ATOM 787 C CA . GLY A 1 102 ? -2.700 1.473 2.474 1.00 93.25 102 GLY A CA 1
ATOM 788 C C . GLY A 1 102 ? -4.153 1.036 2.355 1.00 93.25 102 GLY A C 1
ATOM 789 O O . GLY A 1 102 ? -4.791 1.204 1.316 1.00 93.25 102 GLY A O 1
ATOM 790 N N . GLY A 1 103 ? -4.668 0.463 3.441 1.00 95.12 103 GLY A N 1
ATOM 791 C CA . GLY A 1 103 ? -6.077 0.117 3.566 1.00 95.12 103 GLY A CA 1
ATOM 792 C C . GLY A 1 103 ? -6.913 1.329 3.966 1.00 95.12 103 GLY A C 1
ATOM 793 O O . GLY A 1 103 ? -6.488 2.149 4.774 1.00 95.12 103 GLY A O 1
ATOM 794 N N . VAL A 1 104 ? -8.128 1.433 3.444 1.00 95.31 104 VAL A N 1
ATOM 795 C CA . VAL A 1 104 ? -9.097 2.466 3.811 1.00 95.31 104 VAL A CA 1
ATOM 796 C C . VAL A 1 104 ? -10.242 1.852 4.599 1.00 95.31 104 VAL A C 1
ATOM 798 O O . VAL A 1 104 ? -10.831 0.853 4.189 1.00 95.31 104 VAL A O 1
ATOM 801 N N . VAL A 1 105 ? -10.586 2.483 5.717 1.00 93.62 105 VAL A N 1
ATOM 802 C CA . VAL A 1 105 ? -11.736 2.126 6.548 1.00 93.62 105 VAL A CA 1
ATOM 803 C C . VAL A 1 105 ? -12.987 2.796 5.989 1.00 93.62 105 VAL A C 1
ATOM 805 O O . VAL A 1 105 ? -13.064 4.022 5.942 1.00 93.62 105 VAL A O 1
ATOM 808 N N . MET A 1 106 ? -13.987 2.000 5.601 1.00 88.94 106 MET A N 1
ATOM 809 C CA . MET A 1 106 ? -15.227 2.524 5.004 1.00 88.94 106 MET A CA 1
ATOM 810 C C . MET A 1 106 ? -16.136 3.208 6.039 1.00 88.94 106 MET A C 1
ATOM 812 O O . MET A 1 106 ? -16.804 4.189 5.739 1.00 88.94 106 MET A O 1
ATOM 816 N N . PHE A 1 107 ? -16.157 2.704 7.277 1.00 88.50 107 PHE A N 1
ATOM 817 C CA . PHE A 1 107 ? -17.036 3.202 8.340 1.00 88.50 107 PHE A CA 1
ATOM 818 C C . PHE A 1 107 ? -16.257 3.418 9.646 1.00 88.50 107 PHE A C 1
ATOM 820 O O . PHE A 1 107 ? -16.366 2.605 10.565 1.00 88.50 107 PHE A O 1
ATOM 827 N N . PRO A 1 108 ? -15.456 4.491 9.738 1.00 88.12 108 PRO A N 1
ATOM 828 C CA . PRO A 1 108 ? -14.512 4.691 10.841 1.00 88.12 108 PRO A CA 1
ATOM 829 C C . PRO A 1 108 ? -15.171 4.893 12.217 1.00 88.12 108 PRO A C 1
ATOM 831 O O . PRO A 1 108 ? -14.549 4.609 13.238 1.00 88.12 108 PRO A O 1
ATOM 834 N N . GLU A 1 109 ? -16.435 5.323 12.242 1.00 87.31 109 GLU A N 1
ATOM 835 C CA . GLU A 1 109 ? -17.242 5.512 13.460 1.00 87.31 109 GLU A CA 1
ATOM 836 C C . GLU A 1 109 ? -17.747 4.189 14.068 1.00 87.31 109 GLU A C 1
ATOM 838 O O . GLU A 1 109 ? -18.253 4.155 15.192 1.00 87.31 109 GLU A O 1
ATOM 843 N N . ARG A 1 110 ? -17.671 3.073 13.326 1.00 87.44 110 ARG A N 1
ATOM 844 C CA . ARG A 1 110 ? -18.169 1.779 13.809 1.00 87.44 110 ARG A CA 1
ATOM 845 C C . ARG A 1 110 ? -17.205 1.173 14.823 1.00 87.44 110 ARG A C 1
ATOM 847 O O . ARG A 1 110 ? -16.003 1.093 14.598 1.00 87.44 110 ARG A O 1
ATOM 854 N N . SER A 1 111 ? -17.759 0.655 15.919 1.00 82.12 111 SER A N 1
A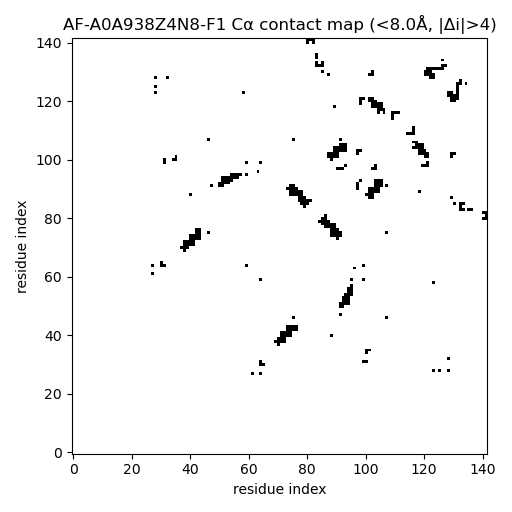TOM 855 C CA . SER A 1 111 ? -16.985 -0.087 16.915 1.00 82.12 111 SER A CA 1
ATOM 856 C C . SER A 1 111 ? -16.628 -1.484 16.410 1.00 82.12 111 SER A C 1
ATOM 858 O O . SER A 1 111 ? -17.515 -2.246 16.024 1.00 82.12 111 SER A O 1
ATOM 860 N N . LEU A 1 112 ? -15.351 -1.855 16.543 1.00 83.81 112 LEU A N 1
ATOM 861 C CA . LEU A 1 112 ? -14.847 -3.205 16.261 1.00 83.81 112 LEU A CA 1
ATOM 862 C C . LEU A 1 112 ? -15.576 -4.304 17.052 1.00 83.81 112 LEU A C 1
ATOM 864 O O . LEU A 1 112 ? -15.664 -5.436 16.596 1.00 83.81 112 LEU A O 1
ATOM 868 N N . LYS A 1 113 ? -16.108 -3.983 18.240 1.00 87.25 113 LYS A N 1
ATOM 869 C CA . LYS A 1 113 ? -16.741 -4.970 19.128 1.00 87.25 113 LYS A CA 1
ATOM 870 C C . LYS A 1 113 ? -18.118 -5.421 18.637 1.00 87.25 113 LYS A C 1
ATOM 872 O O . LYS A 1 113 ? -18.506 -6.562 18.859 1.00 87.25 113 LYS A O 1
ATOM 877 N N . ASN A 1 114 ? -18.873 -4.506 18.030 1.00 87.75 114 ASN A N 1
ATOM 878 C CA . ASN A 1 114 ? -20.313 -4.674 17.814 1.00 87.75 114 ASN A CA 1
ATOM 879 C C . ASN A 1 114 ? -20.713 -4.568 16.338 1.00 87.75 114 ASN A C 1
ATOM 881 O O . ASN A 1 114 ? -21.901 -4.538 16.020 1.00 87.75 114 ASN A O 1
ATOM 885 N N . SER A 1 115 ? -19.761 -4.406 15.424 1.00 90.88 115 SER A N 1
ATOM 886 C CA . SER A 1 115 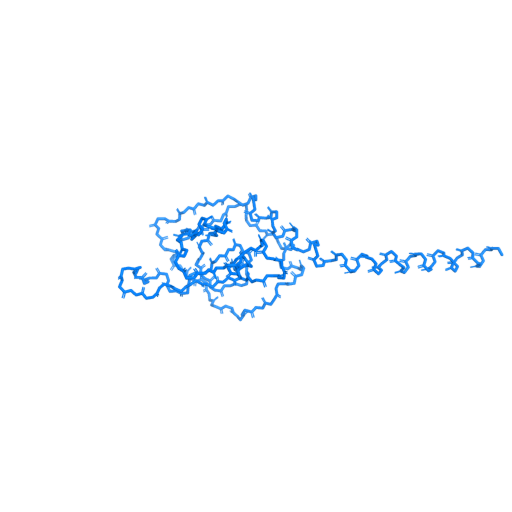? -20.053 -4.150 14.017 1.00 90.88 115 SER A CA 1
ATOM 887 C C . SER A 1 115 ? -18.976 -4.724 13.115 1.00 90.88 115 SER A C 1
ATOM 889 O O . SER A 1 115 ? -17.811 -4.808 13.494 1.00 90.88 115 SER A O 1
ATOM 891 N N . ASN A 1 116 ? -19.369 -5.059 11.887 1.00 91.06 116 ASN A N 1
ATOM 892 C CA . ASN A 1 116 ? -18.419 -5.468 10.862 1.00 91.06 116 ASN A CA 1
ATOM 893 C C . ASN A 1 116 ? -17.505 -4.294 10.512 1.00 91.06 116 ASN A C 1
ATOM 895 O O . ASN A 1 116 ? -17.974 -3.228 10.087 1.00 91.06 116 ASN A O 1
ATOM 899 N N . PHE A 1 117 ? -16.207 -4.526 10.670 1.00 90.88 117 PHE A N 1
ATOM 900 C CA . PHE A 1 117 ? -15.161 -3.611 10.256 1.00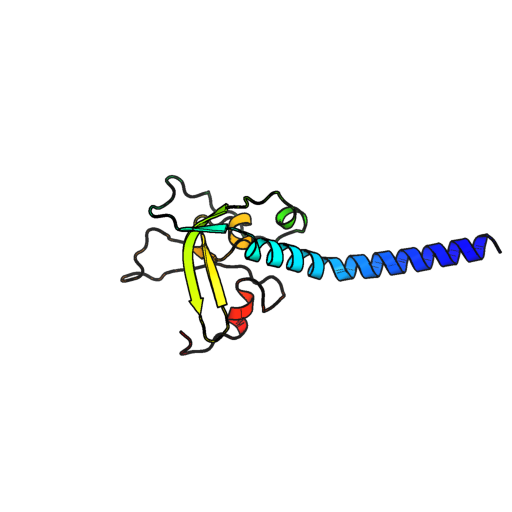 90.88 117 PHE A CA 1
ATOM 901 C C . PHE A 1 117 ? -14.763 -3.923 8.817 1.00 90.88 117 PHE A C 1
ATOM 903 O O . PHE A 1 117 ? -14.346 -5.037 8.509 1.00 90.88 117 PHE A O 1
ATOM 910 N N . VAL A 1 118 ? -14.947 -2.950 7.926 1.00 92.38 118 VAL A N 1
ATOM 911 C CA . VAL A 1 118 ? -14.718 -3.125 6.489 1.00 92.38 118 VAL A CA 1
ATOM 912 C C . VAL A 1 118 ? -13.530 -2.275 6.079 1.00 92.38 118 VAL A C 1
ATOM 914 O O . VAL A 1 118 ? -13.562 -1.048 6.216 1.00 92.38 118 VAL A O 1
ATOM 917 N N . VAL A 1 119 ? -12.507 -2.951 5.562 1.00 94.44 119 VAL A N 1
ATOM 918 C CA . VAL A 1 119 ? -11.297 -2.335 5.026 1.00 94.44 119 VAL A CA 1
ATOM 919 C C . VAL A 1 119 ? -11.196 -2.653 3.543 1.00 94.44 119 VAL A C 1
ATOM 921 O O . VAL A 1 119 ? -11.366 -3.799 3.132 1.00 94.44 119 VAL A O 1
ATOM 924 N N . LEU A 1 120 ? -10.910 -1.629 2.750 1.00 93.94 120 LEU A N 1
ATOM 925 C CA . LEU A 1 120 ? -10.699 -1.724 1.312 1.00 93.94 120 LEU A CA 1
ATOM 926 C C . LEU A 1 120 ? -9.235 -1.432 0.996 1.00 93.94 120 LEU A C 1
ATOM 928 O O . LEU A 1 120 ? -8.633 -0.560 1.611 1.00 93.94 120 LEU A O 1
ATOM 932 N N . GLY A 1 121 ? -8.663 -2.128 0.023 1.00 93.62 121 GLY A N 1
ATOM 933 C CA . GLY A 1 121 ? -7.290 -1.893 -0.408 1.00 93.62 121 GLY A CA 1
ATOM 934 C C . GLY A 1 121 ? -7.054 -2.412 -1.817 1.00 93.62 121 GLY A C 1
ATOM 935 O O . GLY A 1 121 ? -7.756 -3.309 -2.289 1.00 93.62 121 GLY A O 1
ATOM 936 N N . HIS A 1 122 ? -6.076 -1.834 -2.511 1.00 92.69 122 HIS A N 1
ATOM 937 C CA . HIS A 1 122 ? -5.743 -2.258 -3.866 1.00 92.69 122 HIS A CA 1
ATOM 938 C C . HIS A 1 122 ? -4.876 -3.521 -3.894 1.00 92.69 122 HIS A C 1
ATOM 940 O O . HIS A 1 122 ? -3.922 -3.667 -3.130 1.00 92.69 122 HIS A O 1
ATOM 946 N N . HIS A 1 123 ? -5.147 -4.374 -4.881 1.00 90.94 123 HIS A N 1
ATOM 947 C CA . HIS A 1 123 ? -4.205 -5.356 -5.405 1.00 90.94 123 HIS A CA 1
ATOM 948 C C . HIS A 1 123 ? -3.705 -4.856 -6.770 1.00 90.94 123 HIS A C 1
ATOM 950 O O . HIS A 1 123 ? -4.483 -4.742 -7.715 1.00 90.94 123 HIS A O 1
ATOM 956 N N . LEU A 1 124 ? -2.415 -4.514 -6.862 1.00 87.31 124 LEU A N 1
ATOM 957 C CA . LEU A 1 124 ? -1.832 -3.831 -8.029 1.00 87.31 124 LEU A CA 1
ATOM 958 C C . LEU A 1 124 ? -1.082 -4.756 -9.003 1.00 87.31 124 LEU A C 1
ATOM 960 O O . LEU A 1 124 ? -0.311 -4.260 -9.812 1.00 87.31 124 LEU A O 1
ATOM 964 N N . GLY A 1 125 ? -1.312 -6.072 -8.949 1.00 80.75 125 GLY A N 1
ATOM 965 C CA . GLY A 1 125 ? -0.701 -7.058 -9.854 1.00 80.75 125 GLY A CA 1
ATOM 966 C C . GLY A 1 125 ? 0.512 -7.786 -9.271 1.00 80.75 125 GLY A C 1
ATOM 967 O O . GLY A 1 125 ? 0.810 -8.902 -9.695 1.00 80.75 125 GLY A O 1
ATOM 968 N N . ARG A 1 126 ? 1.156 -7.216 -8.245 1.00 84.88 126 ARG A N 1
ATOM 969 C CA . ARG A 1 126 ? 2.201 -7.884 -7.461 1.00 84.88 126 ARG A CA 1
ATOM 970 C C . ARG A 1 126 ? 1.680 -8.304 -6.101 1.00 84.88 126 ARG A C 1
ATOM 972 O O . ARG A 1 126 ? 1.221 -7.478 -5.315 1.00 84.88 126 ARG A O 1
ATOM 979 N N . GLN A 1 127 ? 1.850 -9.583 -5.809 1.00 86.38 127 GLN A N 1
ATOM 980 C CA . GLN A 1 127 ? 1.382 -10.206 -4.579 1.00 86.38 127 GLN A CA 1
ATOM 981 C C . GLN A 1 127 ? 1.961 -9.550 -3.321 1.00 86.38 127 GLN A C 1
ATOM 983 O O . GLN A 1 127 ? 1.235 -9.268 -2.386 1.00 86.38 127 GLN A O 1
ATOM 988 N N . SER A 1 128 ? 3.245 -9.196 -3.303 1.00 84.50 128 SER A N 1
ATOM 989 C CA . SER A 1 128 ? 3.874 -8.597 -2.116 1.00 84.50 128 SER A CA 1
ATOM 990 C C . SER A 1 128 ? 3.499 -7.132 -1.843 1.00 84.50 128 SER A C 1
ATOM 992 O O . SER A 1 128 ? 4.051 -6.534 -0.920 1.00 84.50 128 SER A O 1
ATOM 994 N N . LEU A 1 129 ? 2.627 -6.515 -2.650 1.00 89.75 129 LEU A N 1
ATOM 995 C CA . LEU A 1 129 ? 2.290 -5.094 -2.556 1.00 89.75 129 LEU A CA 1
ATOM 996 C C . LEU A 1 129 ? 0.842 -4.884 -2.091 1.00 89.75 129 LEU A C 1
ATOM 998 O O . LEU A 1 129 ? -0.086 -5.443 -2.678 1.00 89.75 129 LEU A O 1
ATOM 1002 N N . LEU A 1 130 ? 0.659 -4.008 -1.094 1.00 91.94 130 LEU A N 1
ATOM 1003 C CA . LEU A 1 130 ? -0.646 -3.656 -0.523 1.00 91.94 130 LEU A CA 1
ATOM 1004 C C . LEU A 1 130 ? -1.447 -4.925 -0.170 1.00 91.94 130 LEU A C 1
ATOM 1006 O O . LEU A 1 130 ? -0.942 -5.808 0.517 1.00 91.94 130 LEU A O 1
ATOM 1010 N N . PHE A 1 131 ? -2.682 -5.040 -0.660 1.00 94.81 131 PHE A N 1
ATOM 1011 C CA . PHE A 1 131 ? -3.591 -6.143 -0.349 1.00 94.81 131 PHE A CA 1
ATOM 1012 C C . PHE A 1 131 ? -3.342 -7.378 -1.224 1.00 94.81 131 PHE A C 1
ATOM 1014 O O . PHE A 1 131 ? -4.066 -8.363 -1.108 1.00 94.81 131 PHE A O 1
ATOM 1021 N N . GLY A 1 132 ? -2.307 -7.370 -2.073 1.00 92.62 132 GLY A N 1
ATOM 1022 C CA . GLY A 1 132 ? -1.935 -8.530 -2.883 1.00 92.62 132 GLY A CA 1
ATOM 1023 C C . GLY A 1 132 ? -1.599 -9.772 -2.053 1.00 92.62 132 GLY A C 1
ATOM 1024 O O . GLY A 1 132 ? -1.849 -10.886 -2.506 1.00 92.62 132 GLY A O 1
ATOM 1025 N N . GLN A 1 133 ? -1.094 -9.597 -0.827 1.00 92.38 133 GLN A N 1
ATOM 1026 C CA . GLN A 1 133 ? -0.671 -10.712 0.027 1.00 92.38 133 GLN A CA 1
ATOM 1027 C C . GLN A 1 133 ? -1.869 -11.507 0.556 1.00 92.38 133 GLN A C 1
ATOM 1029 O O . GLN A 1 133 ? -1.754 -12.698 0.827 1.00 92.38 133 GLN A O 1
ATOM 1034 N N . LEU A 1 134 ? -3.055 -10.888 0.603 1.00 93.56 134 LEU A N 1
ATOM 1035 C CA . LEU A 1 134 ? -4.289 -11.555 1.021 1.00 93.56 134 LEU A CA 1
ATOM 1036 C C . LEU A 1 134 ? -4.721 -12.677 0.068 1.00 93.56 134 LEU A C 1
ATOM 1038 O O . LEU A 1 134 ? -5.581 -13.473 0.430 1.00 93.56 134 LEU A O 1
ATOM 1042 N N . LEU A 1 135 ? -4.121 -12.788 -1.124 1.00 92.81 135 LEU A N 1
ATOM 1043 C CA . LEU A 1 135 ? -4.298 -13.958 -1.990 1.00 92.81 135 LEU A CA 1
ATOM 1044 C C . LEU A 1 135 ? -3.798 -15.259 -1.339 1.00 92.81 135 LEU A C 1
ATOM 1046 O O . LEU A 1 135 ? -4.247 -16.334 -1.726 1.00 92.81 135 LEU A O 1
ATOM 1050 N N . GLU A 1 136 ? -2.893 -15.167 -0.362 1.00 93.44 136 GLU A N 1
ATOM 1051 C CA . GLU A 1 136 ? -2.393 -16.310 0.411 1.00 93.44 136 GLU A CA 1
ATOM 1052 C C . GLU A 1 136 ? -3.173 -16.539 1.705 1.00 93.44 136 GLU A C 1
ATOM 1054 O O . GLU A 1 136 ? -2.898 -17.508 2.410 1.00 93.44 136 GLU A O 1
ATOM 1059 N N . ALA A 1 137 ? -4.144 -15.678 2.026 1.00 93.69 137 ALA A N 1
ATOM 1060 C CA . ALA A 1 137 ? -4.900 -15.786 3.262 1.00 93.69 137 ALA A CA 1
ATOM 1061 C C . ALA A 1 137 ? -5.738 -17.073 3.288 1.00 93.69 137 ALA A C 1
ATOM 1063 O O . ALA A 1 137 ? -6.439 -17.416 2.332 1.00 93.69 137 ALA A O 1
ATOM 1064 N N . GLN A 1 138 ? -5.693 -17.773 4.418 1.00 95.19 138 GLN A N 1
ATOM 1065 C CA . GLN A 1 138 ? -6.437 -19.004 4.659 1.00 95.19 138 GLN A CA 1
ATOM 1066 C C . GLN A 1 138 ? -7.226 -18.905 5.962 1.00 95.19 138 GLN A C 1
ATOM 1068 O O . GLN A 1 138 ? -6.941 -18.093 6.843 1.00 95.19 138 GLN A O 1
ATOM 1073 N N . VAL A 1 139 ? -8.238 -19.763 6.083 1.00 94.50 139 VAL A N 1
ATOM 1074 C CA . VAL A 1 139 ? -9.044 -19.868 7.301 1.00 94.50 139 VAL A CA 1
ATOM 1075 C C . VAL A 1 139 ? -8.142 -20.224 8.484 1.00 94.50 139 VAL A C 1
ATOM 1077 O O . VAL A 1 139 ? -7.388 -21.191 8.417 1.00 94.50 139 VAL A O 1
ATOM 1080 N N . GLY A 1 140 ? -8.266 -19.463 9.573 1.00 93.12 140 GLY A N 1
ATOM 1081 C CA . GLY A 1 140 ? -7.511 -19.677 10.810 1.00 93.12 140 GLY A CA 1
ATOM 1082 C C . GLY A 1 140 ? -6.196 -18.903 10.909 1.00 93.12 140 GLY A C 1
ATOM 1083 O O . GLY A 1 140 ? -5.496 -19.075 11.899 1.00 93.12 140 GLY A O 1
ATOM 1084 N N . MET A 1 141 ? -5.858 -18.070 9.919 1.00 93.94 141 MET A N 1
ATOM 1085 C CA . MET A 1 141 ? -4.762 -17.106 10.051 1.00 93.94 141 MET A CA 1
ATOM 1086 C C . MET A 1 141 ? -5.177 -15.933 10.947 1.00 93.94 141 MET A C 1
ATOM 1088 O O . MET A 1 141 ? -6.306 -15.447 10.841 1.00 93.94 141 MET A O 1
ATOM 1092 N N . GLU A 1 142 ? -4.243 -15.493 11.790 1.00 84.88 142 GLU A N 1
ATOM 1093 C CA . GLU A 1 142 ? -4.351 -14.336 12.687 1.00 84.88 142 GLU A CA 1
ATOM 1094 C C . GLU A 1 142 ? -3.267 -13.298 12.366 1.00 84.88 142 GLU A C 1
ATOM 1096 O O . GLU A 1 142 ? -2.147 -13.691 11.948 1.00 84.88 142 GLU A O 1
#

Radius of gyration: 20.25 Å; Cα contacts (8 Å, |Δi|>4): 190; chains: 1; bounding box: 47×36×65 Å

Solvent-accessible surface area (backbone atoms only — not comparable to full-atom values): 8574 Å² total; per-residue (Å²): 113,73,64,63,51,50,54,49,52,51,52,54,48,51,51,53,51,50,54,51,62,71,43,43,65,61,52,50,54,50,51,47,55,47,50,61,72,66,43,41,79,42,73,50,95,61,80,70,95,68,72,58,76,74,48,83,84,66,84,84,51,68,67,68,70,67,44,93,70,71,61,63,43,74,20,71,43,72,51,68,30,67,86,66,75,40,71,39,45,24,28,74,30,52,33,62,70,43,38,69,64,24,27,21,36,78,57,80,89,61,51,77,89,82,43,92,79,54,71,45,56,45,62,83,86,46,47,94,40,78,47,22,40,59,78,75,66,57,93,88,70,84

pLDDT: mean 89.59, std 5.17, range [60.28, 96.81]